Protein AF-A0AAW8R7S5-F1 (afdb_monomer_lite)

Secondary structure (DSSP, 8-state):
-HHHHHHHHHHHHHHHHHHHHHHHHHHHHHHHHHHHHHTTS-HHHHHHHHHHTTTHHHHHHHHHHPPPP--HHHHTSGGGGHHHHHHHHHHHHHHHHHHHHHHHHHHHH-

Sequence (110 aa):
MSDLITGIVGIGLVFGIFIIGIIAYIKLLMWVYYDANARNMNGTLIVVLVVLFQLIPGLIVYLILRKPVRDFGYQNSRNSQLWKSSLKYYGILFLCLLIASLLSFFAMTN

Foldseek 3Di:
DVVVVVVVVVVVLVVVLVVLLVLLVVLVLLLQLLQCVQQVHRSVVLSVQCVVCPNPVSVVVCVVPGHDGPDPVSCPDPSNCSNVVSVVSVVVSVVSVVVVVVVVVVVVVD

Structure (mmCIF, N/CA/C/O backbone):
data_AF-A0AAW8R7S5-F1
#
_entry.id   AF-A0AAW8R7S5-F1
#
loop_
_atom_site.group_PDB
_atom_site.id
_atom_site.type_symbol
_atom_site.label_atom_id
_atom_site.label_alt_id
_atom_site.label_comp_id
_atom_site.label_asym_id
_atom_site.label_entity_id
_atom_site.label_seq_id
_atom_site.pdbx_PDB_ins_code
_atom_site.Cartn_x
_atom_site.Cartn_y
_atom_site.Cartn_z
_atom_site.occupancy
_atom_site.B_iso_or_equiv
_atom_site.auth_seq_id
_atom_site.auth_comp_id
_atom_site.auth_asym_id
_atom_site.auth_atom_id
_atom_site.pdbx_PDB_model_num
ATOM 1 N N . MET A 1 1 ? 25.437 -5.071 -28.367 1.00 66.56 1 MET A N 1
ATOM 2 C CA . MET A 1 1 ? 25.654 -4.326 -27.099 1.00 66.56 1 MET A CA 1
ATOM 3 C C . MET A 1 1 ? 24.424 -3.513 -26.694 1.00 66.56 1 MET A C 1
ATOM 5 O O . MET A 1 1 ? 24.141 -3.455 -25.506 1.00 66.56 1 MET A O 1
ATOM 9 N N . SER A 1 2 ? 23.680 -2.939 -27.648 1.00 76.19 2 SER A N 1
ATOM 10 C CA . SER A 1 2 ? 22.395 -2.248 -27.430 1.00 76.19 2 SER A CA 1
ATOM 11 C C . SER A 1 2 ? 21.385 -3.061 -26.617 1.00 76.19 2 SER A C 1
ATOM 13 O O . SER A 1 2 ? 20.815 -2.544 -25.666 1.00 76.19 2 SER A O 1
ATOM 15 N N . ASP A 1 3 ? 21.221 -4.345 -26.930 1.00 80.56 3 ASP A N 1
ATOM 16 C CA . ASP A 1 3 ? 20.131 -5.156 -26.365 1.00 80.56 3 ASP A CA 1
ATOM 17 C C . ASP A 1 3 ? 20.337 -5.455 -24.874 1.00 80.56 3 ASP A C 1
ATOM 19 O O . ASP A 1 3 ? 19.386 -5.486 -24.095 1.00 80.56 3 ASP A O 1
ATOM 23 N N . LEU A 1 4 ? 21.600 -5.586 -24.455 1.00 83.56 4 LEU A N 1
ATOM 24 C CA . LEU A 1 4 ? 21.975 -5.739 -23.050 1.00 83.56 4 LEU A CA 1
ATOM 25 C C . LEU A 1 4 ? 21.664 -4.466 -22.247 1.00 83.56 4 LEU A C 1
ATOM 27 O O . LEU A 1 4 ? 21.140 -4.547 -21.138 1.00 83.56 4 LEU A O 1
ATOM 31 N N . ILE A 1 5 ? 21.956 -3.292 -22.817 1.00 83.81 5 ILE A N 1
ATOM 32 C CA . ILE A 1 5 ? 21.682 -1.993 -22.185 1.00 83.81 5 ILE A CA 1
ATOM 33 C C . ILE A 1 5 ? 20.169 -1.800 -22.037 1.00 83.81 5 ILE A C 1
ATOM 35 O O . ILE A 1 5 ? 19.696 -1.472 -20.949 1.00 83.81 5 ILE A O 1
ATOM 39 N N . THR A 1 6 ? 19.402 -2.082 -23.093 1.00 83.44 6 THR A N 1
ATOM 40 C CA . THR A 1 6 ? 17.934 -2.009 -23.075 1.00 83.44 6 THR A CA 1
ATOM 41 C C . THR A 1 6 ? 17.330 -2.943 -22.025 1.00 83.44 6 THR A C 1
ATOM 43 O O . THR A 1 6 ? 16.445 -2.529 -21.276 1.00 83.44 6 THR A O 1
ATOM 46 N N . GLY A 1 7 ? 17.838 -4.175 -21.905 1.00 82.19 7 GLY A N 1
ATOM 47 C CA . GLY A 1 7 ? 17.380 -5.133 -20.896 1.00 82.19 7 GLY A CA 1
ATOM 48 C C . GLY A 1 7 ? 17.608 -4.657 -19.457 1.00 82.19 7 GLY A C 1
ATOM 49 O O . GLY A 1 7 ? 16.692 -4.714 -18.636 1.00 82.19 7 GLY A O 1
ATOM 50 N N . ILE A 1 8 ? 18.796 -4.125 -19.152 1.00 88.25 8 ILE A N 1
ATOM 51 C CA . ILE A 1 8 ? 19.121 -3.607 -17.811 1.00 88.25 8 ILE A CA 1
ATOM 52 C C . ILE A 1 8 ? 18.233 -2.405 -17.459 1.00 88.25 8 ILE A C 1
ATOM 54 O O . ILE A 1 8 ? 17.689 -2.341 -16.354 1.00 88.25 8 ILE A O 1
ATOM 58 N N . VAL A 1 9 ? 18.044 -1.474 -18.400 1.00 85.38 9 VAL A N 1
ATOM 59 C CA . VAL A 1 9 ? 17.190 -0.291 -18.201 1.00 85.38 9 VAL A CA 1
ATOM 60 C C . VAL A 1 9 ? 15.728 -0.695 -17.990 1.00 85.38 9 VAL A C 1
ATOM 62 O O . VAL A 1 9 ? 15.080 -0.180 -17.077 1.00 85.38 9 VAL A O 1
ATOM 65 N N . GLY A 1 10 ? 15.222 -1.652 -18.773 1.00 84.25 10 GLY A N 1
ATOM 66 C CA . GLY A 1 10 ? 13.858 -2.164 -18.640 1.00 84.25 10 GLY A CA 1
ATOM 67 C C . GLY A 1 10 ? 13.595 -2.794 -17.271 1.00 84.25 10 GLY A C 1
ATOM 68 O O . GLY A 1 10 ? 12.619 -2.446 -16.606 1.00 84.25 10 GLY A O 1
ATOM 69 N N . ILE A 1 11 ? 14.502 -3.658 -16.803 1.00 87.75 11 ILE A N 1
ATOM 70 C CA . ILE A 1 11 ? 14.397 -4.288 -15.478 1.00 87.75 11 ILE A CA 1
ATOM 71 C C . ILE A 1 11 ? 14.427 -3.223 -14.373 1.00 87.75 11 ILE A C 1
ATOM 73 O O . ILE A 1 11 ? 13.588 -3.253 -13.472 1.00 87.75 11 ILE A O 1
ATOM 77 N N . GLY A 1 12 ? 15.339 -2.249 -14.459 1.00 87.25 12 GLY A N 1
ATOM 78 C CA . GLY A 1 12 ? 15.435 -1.162 -13.482 1.00 87.25 12 GLY A CA 1
ATOM 79 C C . GLY A 1 12 ? 14.142 -0.348 -13.359 1.00 87.25 12 GLY A C 1
ATOM 80 O O . GLY A 1 12 ? 13.693 -0.063 -12.247 1.00 87.25 12 GLY A O 1
ATOM 81 N N . LEU A 1 13 ? 13.500 -0.035 -14.489 1.00 86.62 13 LEU A N 1
ATOM 82 C CA . LEU A 1 13 ? 12.217 0.673 -14.521 1.00 86.62 13 LEU A CA 1
ATOM 83 C C . LEU A 1 13 ? 11.095 -0.130 -13.851 1.00 86.62 13 LEU A C 1
ATOM 85 O O . LEU A 1 13 ? 10.370 0.412 -13.014 1.00 86.62 13 LEU A O 1
ATOM 89 N N . VAL A 1 14 ? 10.981 -1.423 -14.170 1.00 88.38 14 VAL A N 1
ATOM 90 C CA . VAL A 1 14 ? 9.963 -2.312 -13.582 1.00 88.38 14 VAL A CA 1
ATOM 91 C C . VAL A 1 14 ? 10.141 -2.420 -12.067 1.00 88.38 14 VAL A C 1
ATOM 93 O O . VAL A 1 14 ? 9.173 -2.259 -11.320 1.00 88.38 14 VAL A O 1
ATOM 96 N N . PHE A 1 15 ? 11.375 -2.616 -11.595 1.00 92.06 15 PHE A N 1
ATOM 97 C CA . PHE A 1 15 ? 11.667 -2.659 -10.160 1.00 92.06 15 PHE A CA 1
ATOM 98 C C . PHE A 1 15 ? 11.352 -1.331 -9.461 1.00 92.06 15 PHE A C 1
ATOM 100 O O . PHE A 1 15 ? 10.766 -1.338 -8.378 1.00 92.06 15 PHE A O 1
ATOM 107 N N . GLY A 1 16 ? 11.679 -0.193 -10.079 1.00 89.88 16 GLY A N 1
ATOM 108 C CA . GLY A 1 16 ? 11.360 1.127 -9.531 1.00 89.88 16 GLY A CA 1
ATOM 109 C C . GLY A 1 16 ? 9.854 1.338 -9.343 1.00 89.88 16 GLY A C 1
ATOM 110 O O . GLY A 1 16 ? 9.413 1.728 -8.260 1.00 89.88 16 GLY A O 1
ATOM 111 N N . ILE A 1 17 ? 9.057 1.009 -10.364 1.00 91.50 17 ILE A N 1
ATOM 112 C CA . ILE A 1 17 ? 7.586 1.082 -10.319 1.00 91.50 17 ILE A CA 1
ATOM 113 C C . ILE A 1 17 ? 7.037 0.177 -9.209 1.00 91.50 17 ILE A C 1
ATOM 115 O O . ILE A 1 17 ? 6.197 0.601 -8.412 1.00 91.5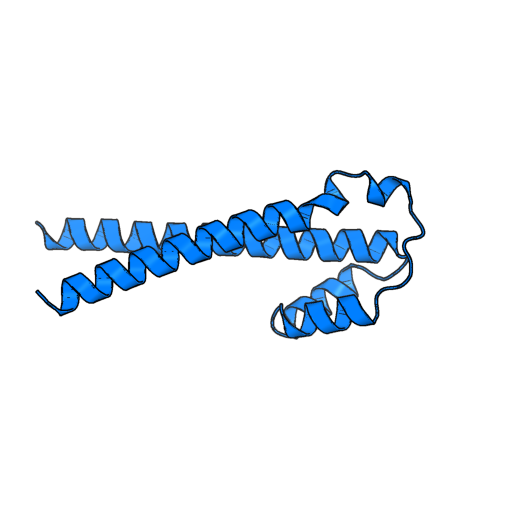0 17 ILE A O 1
ATOM 119 N N . PHE A 1 18 ? 7.552 -1.050 -9.109 1.00 92.06 18 PHE A N 1
ATOM 120 C CA . PHE A 1 18 ? 7.128 -2.014 -8.098 1.00 92.06 18 PHE A CA 1
ATOM 121 C C . PHE A 1 18 ? 7.396 -1.523 -6.667 1.00 92.06 18 PHE A C 1
ATOM 123 O O . PHE A 1 18 ? 6.507 -1.574 -5.813 1.00 92.06 18 PHE A O 1
ATOM 130 N N . ILE A 1 19 ? 8.586 -0.973 -6.410 1.00 93.62 19 ILE A N 1
ATOM 131 C CA . ILE A 1 19 ? 8.964 -0.427 -5.098 1.00 93.62 19 ILE A CA 1
ATOM 132 C C . ILE A 1 19 ? 8.050 0.740 -4.704 1.00 93.62 19 ILE A C 1
ATOM 134 O O . ILE A 1 19 ? 7.564 0.785 -3.571 1.00 93.62 19 ILE A O 1
ATOM 138 N N . ILE A 1 20 ? 7.767 1.663 -5.630 1.00 93.62 20 ILE A N 1
ATOM 139 C CA . ILE A 1 20 ? 6.851 2.790 -5.384 1.00 93.62 20 ILE A CA 1
ATOM 140 C C . ILE A 1 20 ? 5.454 2.273 -5.012 1.00 93.62 20 ILE A C 1
ATOM 142 O O . ILE A 1 20 ? 4.853 2.769 -4.054 1.00 93.62 20 ILE A O 1
ATOM 146 N N . GLY A 1 21 ? 4.965 1.248 -5.720 1.00 91.56 21 GLY A N 1
ATOM 147 C CA . GLY A 1 21 ? 3.682 0.606 -5.437 1.00 91.56 21 GLY A CA 1
ATOM 148 C C . GLY A 1 21 ? 3.623 -0.015 -4.041 1.00 91.56 21 GLY A C 1
ATOM 149 O O . GLY A 1 21 ? 2.688 0.257 -3.285 1.00 91.56 21 GLY A O 1
ATOM 150 N N . ILE A 1 22 ? 4.653 -0.771 -3.649 1.00 93.69 22 ILE A N 1
ATOM 151 C CA . ILE A 1 22 ? 4.748 -1.360 -2.304 1.00 93.69 22 ILE A CA 1
ATOM 152 C C . ILE A 1 22 ? 4.749 -0.275 -1.224 1.00 93.69 22 ILE A C 1
ATOM 154 O O . ILE A 1 22 ? 4.030 -0.389 -0.230 1.00 93.69 22 ILE A O 1
ATOM 158 N N . ILE A 1 23 ? 5.521 0.799 -1.406 1.00 94.06 23 ILE A N 1
ATOM 159 C CA . ILE A 1 23 ? 5.586 1.897 -0.431 1.00 94.06 23 ILE A CA 1
ATOM 160 C C . ILE A 1 23 ? 4.213 2.565 -0.275 1.00 94.06 23 ILE A C 1
ATOM 162 O O . ILE A 1 23 ? 3.787 2.839 0.853 1.00 94.06 23 ILE A O 1
ATOM 166 N N . ALA A 1 24 ? 3.510 2.812 -1.386 1.00 93.19 24 ALA A N 1
ATOM 167 C CA . ALA A 1 24 ? 2.157 3.363 -1.374 1.00 93.19 24 ALA A CA 1
ATOM 168 C C . ALA A 1 24 ? 1.199 2.457 -0.586 1.00 93.19 24 ALA A C 1
ATOM 170 O O . ALA A 1 24 ? 0.463 2.936 0.286 1.00 93.19 24 ALA A O 1
ATOM 171 N N . TYR A 1 25 ? 1.269 1.153 -0.851 1.00 92.19 25 TYR A N 1
ATOM 172 C CA . TYR A 1 25 ? 0.436 0.125 -0.243 1.00 92.19 25 TYR A CA 1
ATOM 173 C C . TYR A 1 25 ? 0.654 0.006 1.269 1.00 92.19 25 TYR A C 1
ATOM 175 O O . TYR A 1 25 ? -0.293 0.136 2.045 1.00 92.19 25 TYR A O 1
ATOM 183 N N . ILE A 1 26 ? 1.907 -0.138 1.712 1.00 93.81 26 ILE A N 1
ATOM 184 C CA . ILE A 1 26 ? 2.249 -0.266 3.136 1.00 93.81 26 ILE A CA 1
ATOM 185 C C . ILE A 1 26 ? 1.808 0.978 3.912 1.00 93.81 26 ILE A C 1
ATOM 187 O O . ILE A 1 26 ? 1.220 0.862 4.986 1.00 93.81 26 ILE A O 1
ATOM 191 N N . LYS A 1 27 ? 2.029 2.183 3.369 1.00 93.75 27 LYS A N 1
ATOM 192 C CA . LYS A 1 27 ? 1.574 3.430 4.008 1.00 93.75 27 LYS A CA 1
ATOM 193 C C . LYS A 1 27 ? 0.058 3.483 4.172 1.00 93.75 27 LYS A C 1
ATOM 195 O O . LYS A 1 27 ? -0.411 3.994 5.189 1.00 93.75 27 LYS A O 1
ATOM 200 N N . LEU A 1 28 ? -0.693 2.959 3.203 1.00 93.81 28 LEU A N 1
ATOM 201 C CA . LEU A 1 28 ? -2.147 2.877 3.294 1.00 93.81 28 LEU A CA 1
ATOM 202 C C . LEU A 1 28 ? -2.576 1.900 4.396 1.00 93.81 28 LEU A C 1
ATOM 204 O O . LEU A 1 28 ? -3.410 2.251 5.223 1.00 93.81 28 LEU A O 1
ATOM 208 N N . LEU A 1 29 ? -1.971 0.711 4.458 1.00 94.12 29 LEU A N 1
ATOM 209 C CA . LEU A 1 29 ? -2.288 -0.277 5.494 1.00 94.12 29 LEU A CA 1
ATOM 210 C C . LEU A 1 29 ? -1.927 0.213 6.898 1.00 94.12 29 LEU A C 1
ATOM 212 O O . LEU A 1 29 ? -2.715 0.044 7.825 1.00 94.12 29 LEU A O 1
ATOM 216 N N . MET A 1 30 ? -0.777 0.875 7.055 1.00 94.81 30 MET A N 1
ATOM 217 C CA . MET A 1 30 ? -0.410 1.509 8.323 1.00 94.81 30 MET A CA 1
ATOM 218 C C . MET A 1 30 ? -1.441 2.562 8.729 1.00 94.81 30 MET A C 1
ATOM 220 O O . MET A 1 30 ? -1.844 2.610 9.887 1.00 94.81 30 MET A O 1
ATOM 224 N N . TRP A 1 31 ? -1.907 3.383 7.783 1.00 95.38 31 TRP A N 1
ATOM 225 C CA . TRP A 1 31 ? -2.974 4.339 8.062 1.00 95.38 31 TRP A CA 1
ATOM 226 C C . TRP A 1 31 ? -4.248 3.641 8.551 1.00 95.38 31 TRP A C 1
ATOM 228 O O . TRP A 1 31 ? -4.762 4.022 9.598 1.00 95.38 31 TRP A O 1
ATOM 238 N N . VAL A 1 32 ? -4.711 2.601 7.848 1.00 94.50 32 VAL A N 1
ATOM 239 C CA . VAL A 1 32 ? -5.896 1.813 8.229 1.00 94.50 32 VAL A CA 1
ATOM 240 C C . VAL A 1 32 ? -5.746 1.229 9.634 1.00 94.50 32 VAL A C 1
ATOM 242 O O . VAL A 1 32 ? -6.664 1.337 10.444 1.00 94.50 32 VAL A O 1
ATOM 245 N N . TYR A 1 33 ? -4.583 0.655 9.944 1.00 94.69 33 TYR A N 1
ATOM 246 C CA . TYR A 1 33 ? -4.284 0.092 11.258 1.00 94.69 33 TYR A CA 1
ATOM 247 C C . TYR A 1 33 ? -4.423 1.134 12.374 1.00 94.69 33 TYR A C 1
ATOM 249 O O . TYR A 1 33 ? -5.137 0.917 13.356 1.00 94.69 33 TYR A O 1
ATOM 257 N N . TYR A 1 34 ? -3.755 2.282 12.219 1.00 92.81 34 TYR A N 1
ATOM 258 C CA . TYR A 1 34 ? -3.785 3.333 13.233 1.00 92.81 34 TYR A CA 1
ATOM 259 C C . TYR A 1 34 ? -5.155 4.019 13.319 1.00 92.81 34 TYR A C 1
ATOM 261 O O . TYR A 1 34 ? -5.591 4.339 14.422 1.00 92.81 34 TYR A O 1
ATOM 269 N N . ASP A 1 35 ? -5.850 4.211 12.193 1.00 93.00 35 ASP A N 1
ATOM 270 C CA . ASP A 1 35 ? -7.195 4.804 12.162 1.00 93.00 35 ASP A CA 1
ATOM 271 C C . ASP A 1 35 ? -8.216 3.896 12.861 1.00 93.00 35 ASP A C 1
ATOM 273 O O . ASP A 1 35 ? -9.044 4.380 13.631 1.00 93.00 35 ASP A O 1
ATOM 277 N N . ALA A 1 36 ? -8.121 2.579 12.669 1.00 92.88 36 ALA A N 1
ATOM 278 C CA . ALA A 1 36 ? -8.994 1.616 13.332 1.00 92.88 36 ALA A CA 1
ATOM 279 C C . ALA A 1 36 ? -8.745 1.576 14.848 1.00 92.88 36 ALA A C 1
ATOM 281 O O . ALA A 1 36 ? -9.696 1.652 15.632 1.00 92.88 36 ALA A O 1
ATOM 282 N N . ASN A 1 37 ? -7.479 1.544 15.274 1.00 92.25 37 ASN A N 1
ATOM 283 C CA . ASN A 1 37 ? -7.129 1.557 16.696 1.00 92.25 37 ASN A CA 1
ATOM 284 C C . ASN A 1 37 ? -7.585 2.856 17.388 1.00 92.25 37 ASN A C 1
ATOM 286 O O . ASN A 1 37 ? -8.165 2.799 18.471 1.00 92.25 37 ASN A O 1
ATOM 290 N N . ALA A 1 38 ? -7.437 4.015 16.736 1.00 90.62 38 ALA A N 1
ATOM 291 C CA . ALA A 1 38 ? -7.922 5.304 17.247 1.00 90.62 38 ALA A CA 1
ATOM 292 C C . ALA A 1 38 ? -9.459 5.376 17.402 1.00 90.62 38 ALA A C 1
ATOM 294 O O . ALA A 1 38 ? -10.001 6.229 18.114 1.00 90.62 38 ALA A O 1
ATOM 295 N N . ARG A 1 39 ? -10.184 4.468 16.738 1.00 91.19 39 ARG A N 1
ATOM 296 C CA . ARG A 1 39 ? -11.645 4.319 16.807 1.00 91.19 39 ARG A CA 1
ATOM 297 C C . ARG A 1 39 ? -12.089 3.185 17.741 1.00 91.19 39 ARG A C 1
ATOM 299 O O . ARG A 1 39 ? -13.273 2.850 17.754 1.00 91.19 39 ARG A O 1
ATOM 306 N N . ASN A 1 40 ? -11.182 2.612 18.544 1.00 90.38 40 ASN A N 1
ATOM 307 C CA . ASN A 1 40 ? -11.430 1.427 19.383 1.00 90.38 40 ASN A CA 1
ATOM 308 C C . ASN A 1 40 ? -11.958 0.222 18.577 1.00 90.38 40 ASN A C 1
ATOM 310 O O . ASN A 1 40 ? -12.846 -0.513 19.016 1.00 90.38 40 ASN A O 1
ATOM 314 N N . MET A 1 41 ? -11.448 0.051 17.359 1.00 92.25 41 MET A N 1
ATOM 315 C CA . MET A 1 41 ? -11.665 -1.125 16.521 1.00 92.25 41 MET A CA 1
ATOM 316 C C . MET A 1 41 ? -10.368 -1.942 16.491 1.00 92.25 41 MET A C 1
ATOM 318 O O . MET A 1 41 ? -9.285 -1.392 16.665 1.00 92.25 41 MET A O 1
ATOM 322 N N . ASN A 1 42 ? -10.457 -3.256 16.274 1.00 92.75 42 ASN A N 1
ATOM 323 C CA . ASN A 1 42 ? -9.264 -4.097 16.168 1.00 92.75 42 ASN A CA 1
ATOM 324 C C . ASN A 1 42 ? -8.552 -3.821 14.831 1.00 92.75 42 ASN A C 1
ATOM 326 O O . ASN A 1 42 ? -8.972 -4.329 13.789 1.00 92.75 42 ASN A O 1
ATOM 330 N N . GLY A 1 43 ? -7.486 -3.016 14.860 1.00 90.94 43 GLY A N 1
ATOM 331 C CA . GLY A 1 43 ? -6.765 -2.598 13.659 1.00 90.94 43 GLY A CA 1
ATOM 332 C C . GLY A 1 43 ? -6.189 -3.752 12.847 1.00 90.94 43 GLY A C 1
ATOM 333 O O . GLY A 1 43 ? -6.218 -3.694 11.621 1.00 90.94 43 GLY A O 1
ATOM 334 N N . THR A 1 44 ? -5.751 -4.835 13.491 1.00 93.69 44 THR A N 1
ATOM 335 C CA . THR A 1 44 ? -5.246 -6.024 12.789 1.00 93.69 44 THR A CA 1
ATOM 336 C C . THR A 1 44 ? -6.346 -6.690 11.966 1.00 93.69 44 THR A C 1
ATOM 338 O O . THR A 1 44 ? -6.134 -6.987 10.793 1.00 93.69 44 THR A O 1
ATOM 341 N N . LEU A 1 45 ? -7.541 -6.868 12.542 1.00 92.75 45 LEU A N 1
ATOM 342 C CA . LEU A 1 45 ? -8.683 -7.446 11.823 1.00 92.75 45 LEU A CA 1
ATOM 343 C C . LEU A 1 45 ? -9.107 -6.577 10.637 1.00 92.75 45 LEU A C 1
ATOM 345 O O . LEU A 1 45 ? -9.397 -7.103 9.566 1.00 92.75 45 LEU A O 1
ATOM 349 N N . ILE A 1 46 ? -9.105 -5.253 10.806 1.00 93.56 46 ILE A N 1
ATOM 350 C CA . ILE A 1 46 ? -9.440 -4.336 9.715 1.00 93.56 46 ILE A CA 1
ATOM 351 C C . ILE A 1 46 ? -8.395 -4.397 8.601 1.00 93.56 46 ILE A C 1
ATOM 353 O O . ILE A 1 46 ? -8.768 -4.461 7.434 1.00 93.56 46 ILE A O 1
ATOM 357 N N . VAL A 1 47 ? -7.101 -4.412 8.925 1.00 93.25 47 VAL A N 1
ATOM 358 C CA . VAL A 1 47 ? -6.046 -4.548 7.909 1.00 93.25 47 VAL A CA 1
ATOM 359 C C . VAL A 1 47 ? -6.202 -5.855 7.139 1.00 93.25 47 VAL A C 1
ATOM 361 O O . VAL A 1 47 ? -6.175 -5.833 5.913 1.00 93.25 47 VAL A O 1
ATOM 364 N N . VAL A 1 48 ? -6.424 -6.975 7.833 1.00 92.94 48 VAL A N 1
ATOM 365 C CA . VAL A 1 48 ? -6.656 -8.276 7.187 1.00 92.94 48 VAL A CA 1
ATOM 366 C C . VAL A 1 48 ? -7.875 -8.217 6.266 1.00 92.94 48 VAL A C 1
ATOM 368 O O . VAL A 1 48 ? -7.793 -8.668 5.127 1.00 92.94 48 VAL A O 1
ATOM 371 N N . LEU A 1 49 ? -8.971 -7.594 6.706 1.00 92.00 49 LEU A N 1
ATOM 372 C CA . LEU A 1 49 ? -10.154 -7.377 5.873 1.00 92.00 49 LEU A CA 1
ATOM 373 C C . LEU A 1 49 ? -9.815 -6.551 4.623 1.00 92.00 49 LEU A C 1
ATOM 375 O O . LEU A 1 49 ? -10.170 -6.943 3.515 1.00 92.00 49 LEU A O 1
ATOM 379 N N . VAL A 1 50 ? -9.079 -5.446 4.767 1.00 90.88 50 VAL A N 1
ATOM 380 C CA . VAL A 1 50 ? -8.668 -4.605 3.632 1.00 90.88 50 VAL A CA 1
ATOM 381 C C . VAL A 1 50 ? -7.815 -5.385 2.627 1.00 90.88 50 VAL A C 1
ATOM 383 O O . VAL A 1 50 ? -8.023 -5.255 1.422 1.00 90.88 50 VAL A O 1
ATOM 386 N N . VAL A 1 51 ? -6.896 -6.227 3.103 1.00 91.88 51 VAL A N 1
ATOM 387 C CA . VAL A 1 51 ? -6.034 -7.056 2.247 1.00 91.88 51 VAL A CA 1
ATOM 388 C C . VAL A 1 51 ? -6.836 -8.150 1.528 1.00 91.88 51 VAL A C 1
ATOM 390 O O . VAL A 1 51 ? -6.673 -8.322 0.322 1.00 91.88 51 VAL A O 1
ATOM 393 N N . LEU A 1 52 ? -7.724 -8.862 2.235 1.00 90.00 52 LEU A N 1
ATOM 394 C CA . LEU A 1 52 ? -8.529 -9.954 1.667 1.00 90.00 52 LEU A CA 1
ATOM 395 C C . LEU A 1 52 ? -9.495 -9.468 0.580 1.00 90.00 52 LEU A C 1
ATOM 397 O O . LEU A 1 52 ? -9.687 -10.144 -0.427 1.00 90.00 52 LEU A O 1
ATOM 401 N N . PHE A 1 53 ? -10.062 -8.275 0.751 1.00 88.88 53 PHE A N 1
ATOM 402 C CA . PHE A 1 53 ?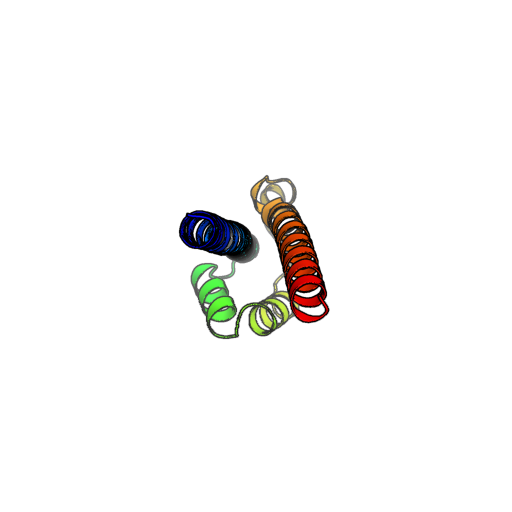 -10.980 -7.662 -0.207 1.00 88.88 53 PHE A CA 1
ATOM 403 C C . PHE A 1 53 ? -10.259 -6.749 -1.212 1.00 88.88 53 PHE A C 1
ATOM 405 O O . PHE A 1 53 ? -10.771 -5.687 -1.551 1.00 88.88 53 PHE A O 1
ATOM 412 N N . GLN A 1 54 ? -9.072 -7.146 -1.681 1.00 82.19 54 GLN A N 1
ATOM 413 C CA . GLN A 1 54 ? -8.326 -6.490 -2.769 1.00 82.19 54 GLN A CA 1
ATOM 414 C C . GLN A 1 54 ? -8.131 -4.971 -2.608 1.00 82.19 54 GLN A C 1
ATOM 416 O O . GLN A 1 54 ? -8.255 -4.211 -3.570 1.00 82.19 54 GLN A O 1
ATOM 421 N N . LEU A 1 55 ? -7.793 -4.517 -1.398 1.00 84.50 55 LEU A N 1
ATOM 422 C CA . LEU A 1 55 ? -7.529 -3.120 -1.044 1.00 84.50 55 LEU A CA 1
ATOM 423 C C . LEU A 1 55 ? -8.742 -2.192 -1.191 1.00 84.50 55 LEU A C 1
ATOM 425 O O . LEU A 1 55 ? -9.246 -1.711 -0.186 1.00 84.50 55 LEU A O 1
ATOM 429 N N . ILE A 1 56 ? -9.203 -1.911 -2.412 1.00 86.81 56 ILE A N 1
ATOM 430 C CA . ILE A 1 56 ? -10.242 -0.915 -2.706 1.00 86.81 56 ILE A CA 1
ATOM 431 C C . ILE A 1 56 ? -11.598 -1.323 -2.103 1.00 86.81 56 ILE A C 1
ATOM 433 O O . ILE A 1 56 ? -12.111 -0.556 -1.285 1.00 86.81 56 ILE A O 1
ATOM 437 N N . PRO A 1 57 ? -12.177 -2.504 -2.417 1.00 87.19 57 PRO A N 1
ATOM 438 C CA . PRO A 1 57 ? -13.433 -2.927 -1.799 1.00 87.19 57 PRO A CA 1
ATOM 439 C C . PRO A 1 57 ? -13.328 -3.004 -0.273 1.00 87.19 57 PRO A C 1
ATOM 441 O O . PRO A 1 57 ? -14.203 -2.507 0.435 1.00 87.19 57 PRO A O 1
ATOM 444 N N . GLY A 1 58 ? -12.229 -3.558 0.244 1.00 87.62 58 GLY A N 1
ATOM 445 C CA . GLY A 1 58 ? -12.007 -3.660 1.685 1.00 87.62 58 GLY A CA 1
ATOM 446 C C . GLY A 1 58 ? -11.898 -2.301 2.381 1.00 87.62 58 GLY A C 1
ATOM 447 O O . GLY A 1 58 ? -12.453 -2.112 3.464 1.00 87.62 58 GLY A O 1
ATOM 448 N N . LEU A 1 59 ? -11.247 -1.325 1.742 1.00 90.81 59 LEU A N 1
ATOM 449 C CA . LEU A 1 59 ? -11.149 0.045 2.240 1.00 90.81 59 LEU A CA 1
ATOM 450 C C . LEU A 1 59 ? -12.515 0.732 2.250 1.00 90.81 59 LEU A C 1
ATOM 452 O O . LEU A 1 59 ? -12.829 1.428 3.210 1.00 90.81 59 LEU A O 1
ATOM 456 N N . ILE A 1 60 ? -13.336 0.528 1.217 1.00 91.50 60 ILE A N 1
ATOM 457 C CA . ILE A 1 60 ? -14.696 1.082 1.143 1.00 91.50 60 ILE A CA 1
ATOM 458 C C . ILE A 1 60 ? -15.550 0.529 2.286 1.00 91.50 60 ILE A C 1
ATOM 460 O O . ILE A 1 60 ? -16.157 1.303 3.026 1.00 91.50 60 ILE A O 1
ATOM 464 N N . VAL A 1 61 ? -15.545 -0.794 2.478 1.00 90.31 61 VAL A N 1
ATOM 465 C CA . VAL A 1 61 ? -16.263 -1.450 3.581 1.00 90.31 61 VAL A CA 1
ATOM 466 C C . VAL A 1 61 ? -15.799 -0.894 4.926 1.00 90.31 61 VAL A C 1
ATOM 468 O O . VAL A 1 61 ? -16.625 -0.514 5.756 1.00 90.31 61 VAL A O 1
ATOM 471 N N . TYR A 1 62 ? -14.485 -0.767 5.125 1.00 91.44 62 TYR A N 1
ATOM 472 C CA . TYR A 1 62 ? -13.939 -0.159 6.334 1.00 91.44 62 TYR A CA 1
ATOM 473 C C . TYR A 1 62 ? -14.429 1.281 6.533 1.00 91.44 62 TYR A C 1
ATOM 475 O O . TYR A 1 62 ? -14.888 1.631 7.618 1.00 91.44 62 TYR A O 1
ATOM 483 N N . LEU A 1 63 ? -14.371 2.112 5.491 1.00 91.56 63 LEU A N 1
ATOM 484 C CA . LEU A 1 63 ? -14.764 3.518 5.551 1.00 91.56 63 LEU A CA 1
ATOM 485 C C . LEU A 1 63 ? -16.249 3.715 5.868 1.00 91.56 63 LEU A C 1
ATOM 487 O O . LEU A 1 63 ? -16.590 4.708 6.511 1.00 91.56 63 LEU A O 1
ATOM 491 N N . ILE A 1 64 ? -17.107 2.786 5.445 1.00 91.62 64 ILE A N 1
ATOM 492 C CA . ILE A 1 64 ? -18.544 2.793 5.747 1.00 91.62 64 ILE A CA 1
ATOM 493 C C . ILE A 1 64 ? -18.799 2.332 7.188 1.00 91.62 64 ILE A C 1
ATOM 495 O O . ILE A 1 64 ? -19.592 2.943 7.898 1.00 91.62 64 ILE A O 1
ATOM 499 N N . LEU A 1 65 ? -18.107 1.283 7.644 1.00 90.75 65 LEU A N 1
ATOM 500 C CA . LEU A 1 65 ? -18.296 0.701 8.980 1.00 90.75 65 LEU A CA 1
ATOM 501 C C . LEU A 1 65 ? -17.534 1.436 10.096 1.00 90.75 65 LEU A C 1
ATOM 503 O O . LEU A 1 65 ? -17.677 1.093 11.274 1.00 90.75 65 LEU A O 1
ATOM 507 N N . ARG A 1 66 ? -16.689 2.416 9.755 1.00 89.00 66 ARG A N 1
ATOM 508 C CA . ARG A 1 66 ? -15.820 3.085 10.730 1.00 89.00 66 ARG A CA 1
ATOM 509 C C . ARG A 1 66 ? -16.638 3.818 11.797 1.00 89.00 66 ARG A C 1
ATOM 511 O O . ARG A 1 66 ? -17.507 4.638 11.507 1.00 89.00 66 ARG A O 1
ATOM 518 N N . LYS A 1 67 ? -16.292 3.578 13.060 1.00 89.38 67 LYS A N 1
ATOM 519 C CA . LYS A 1 67 ? -16.867 4.280 14.219 1.00 89.38 67 LYS A CA 1
ATOM 520 C C . LYS A 1 67 ? -16.371 5.733 14.296 1.00 89.38 67 LYS A C 1
ATOM 522 O O . LYS A 1 67 ? -15.320 6.039 13.725 1.00 89.38 67 LYS A O 1
ATOM 527 N N . PRO A 1 68 ? -17.073 6.644 14.997 1.00 87.06 68 PRO A N 1
ATOM 528 C CA . PRO A 1 68 ? -16.568 7.995 15.237 1.00 87.06 68 PRO A CA 1
ATOM 529 C C . PRO A 1 68 ? -15.217 7.962 15.966 1.00 87.06 68 PRO A C 1
ATOM 531 O O . PRO A 1 68 ? -14.960 7.086 16.794 1.00 87.06 68 PRO A O 1
ATOM 534 N N . VAL A 1 69 ? -14.344 8.916 15.636 1.00 82.56 69 VAL A N 1
ATOM 535 C CA . VAL A 1 69 ? -13.020 9.029 16.263 1.00 82.56 69 VAL A CA 1
ATOM 536 C C . VAL A 1 69 ? -13.202 9.450 17.716 1.00 82.56 69 VAL A C 1
ATOM 538 O O . VAL A 1 69 ? -13.873 10.443 17.985 1.00 82.56 69 VAL A O 1
ATOM 541 N N . ARG A 1 70 ? -12.608 8.692 18.640 1.00 80.62 70 ARG A N 1
ATOM 542 C CA . ARG A 1 70 ? -12.633 8.997 20.080 1.00 80.62 70 ARG A CA 1
ATOM 543 C C . ARG A 1 70 ? -11.314 9.591 20.568 1.00 80.62 70 ARG A C 1
ATOM 545 O O . ARG A 1 70 ? -11.301 10.282 21.578 1.00 80.62 70 ARG A O 1
ATOM 552 N N . ASP A 1 71 ? -10.232 9.340 19.837 1.00 82.94 71 ASP A N 1
ATOM 553 C CA . ASP A 1 71 ? -8.909 9.879 20.122 1.00 82.94 71 ASP A CA 1
ATOM 554 C C . ASP A 1 71 ? -8.653 11.167 19.318 1.00 82.94 71 ASP A C 1
ATOM 556 O O . ASP A 1 71 ? -8.341 11.142 18.123 1.00 82.94 71 ASP A O 1
ATOM 560 N N . PHE A 1 72 ? -8.792 12.315 19.984 1.00 79.94 72 PHE A N 1
ATOM 561 C CA . PHE A 1 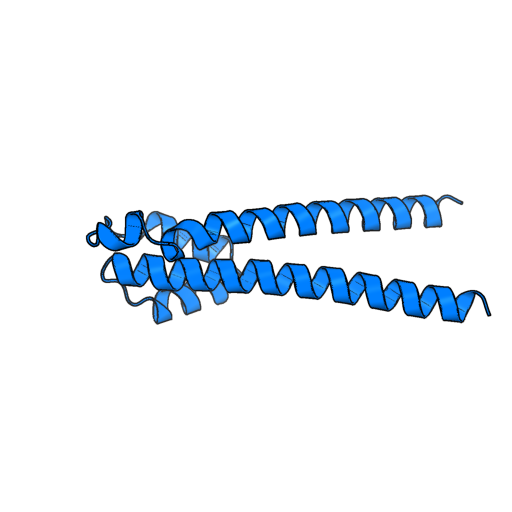72 ? -8.482 13.625 19.403 1.00 79.94 72 PHE A CA 1
ATOM 562 C C . PHE A 1 72 ? -6.977 13.826 19.163 1.00 79.94 72 PHE A C 1
ATOM 564 O O . PHE A 1 72 ? -6.595 14.555 18.246 1.00 79.94 72 PHE A O 1
ATOM 571 N N . GLY A 1 73 ? -6.115 13.144 19.926 1.00 81.50 73 GLY A N 1
ATOM 572 C CA . GLY A 1 73 ? -4.665 13.165 19.731 1.00 81.50 73 GLY A CA 1
ATOM 573 C C . GLY A 1 73 ? -4.261 12.493 18.420 1.00 81.50 73 GLY A C 1
ATOM 574 O O . GLY A 1 73 ? -3.403 13.004 17.695 1.00 81.50 73 GLY A O 1
ATOM 575 N N . TYR A 1 74 ? -4.949 11.410 18.045 1.00 83.19 74 TYR A N 1
ATOM 576 C CA . TYR A 1 74 ? -4.757 10.776 16.743 1.00 83.19 74 TYR A CA 1
ATOM 577 C C . TYR A 1 74 ? -5.066 11.730 15.584 1.00 83.19 74 TYR A C 1
ATOM 579 O O . TYR A 1 74 ? -4.299 11.758 14.622 1.00 83.19 74 TYR A O 1
ATOM 587 N N . GLN A 1 75 ? -6.128 12.543 15.663 1.00 80.56 75 GLN A N 1
ATOM 588 C CA . GLN A 1 75 ? -6.530 13.425 14.555 1.00 80.56 75 GLN A CA 1
ATOM 589 C C . GLN A 1 75 ? -5.408 14.375 14.119 1.00 80.56 75 GLN A C 1
ATOM 591 O O . GLN A 1 75 ? -5.205 14.556 12.917 1.00 80.56 75 GLN A O 1
ATOM 596 N N . ASN A 1 76 ? -4.631 14.900 15.070 1.00 82.06 76 ASN A N 1
ATOM 597 C CA . ASN A 1 76 ? -3.502 15.793 14.798 1.00 82.06 76 ASN A CA 1
ATOM 598 C C . ASN A 1 76 ? -2.140 15.068 14.710 1.00 82.06 76 ASN A C 1
ATOM 600 O O . ASN A 1 76 ? -1.086 15.699 14.679 1.00 82.06 76 ASN A O 1
ATOM 604 N N . SER A 1 77 ? -2.133 13.734 14.683 1.00 87.88 77 SER A N 1
ATOM 605 C CA . SER A 1 77 ? -0.900 12.946 14.645 1.00 87.88 77 SER A CA 1
ATOM 606 C C . SER A 1 77 ? -0.338 12.796 13.228 1.00 87.88 77 SER A C 1
ATOM 608 O O . SER A 1 77 ? -1.053 12.830 12.227 1.00 87.88 77 SER A O 1
ATOM 610 N N . ARG A 1 78 ? 0.964 12.507 13.121 1.00 87.62 78 ARG A N 1
ATOM 611 C CA . ARG A 1 78 ? 1.586 12.112 11.843 1.00 87.62 78 ARG A CA 1
ATOM 612 C C . ARG A 1 78 ? 0.916 10.870 11.235 1.00 87.62 78 ARG A C 1
ATOM 614 O O . ARG A 1 78 ? 0.850 10.741 10.013 1.00 87.62 78 ARG A O 1
ATOM 621 N N . ASN A 1 79 ? 0.395 9.981 12.080 1.00 88.25 79 ASN A N 1
ATOM 622 C CA . ASN A 1 79 ? -0.208 8.715 11.670 1.00 88.25 79 ASN A CA 1
ATOM 623 C C . ASN A 1 79 ? -1.573 8.913 10.992 1.00 88.25 79 ASN A C 1
ATOM 625 O O . ASN A 1 79 ? -1.895 8.173 10.063 1.00 88.25 79 ASN A O 1
ATOM 629 N N . SER A 1 80 ? -2.338 9.946 11.366 1.00 87.94 80 SER A N 1
ATOM 630 C CA . SER A 1 80 ? -3.594 10.288 10.679 1.00 87.94 80 SER A CA 1
ATOM 631 C C . SER A 1 80 ? -3.379 10.852 9.280 1.00 87.94 80 SER A C 1
ATOM 633 O O . SER A 1 80 ? -4.290 10.827 8.458 1.00 87.94 80 SER A O 1
ATOM 635 N N . GLN A 1 81 ? -2.171 11.330 8.975 1.00 91.44 81 GLN A N 1
ATOM 636 C CA . GLN A 1 81 ? -1.825 11.915 7.679 1.00 91.44 81 GLN A CA 1
ATOM 637 C C . GLN A 1 81 ? -1.182 10.909 6.713 1.00 91.44 81 GLN A C 1
ATOM 639 O O . GLN A 1 81 ? -0.891 11.256 5.565 1.00 91.44 81 GLN A O 1
ATOM 644 N N . LEU A 1 82 ? -0.970 9.657 7.135 1.00 91.06 82 LEU A N 1
ATOM 645 C CA . LEU A 1 82 ? -0.322 8.627 6.317 1.00 91.06 82 LEU A CA 1
ATOM 646 C C . LEU A 1 82 ? -1.062 8.354 5.000 1.00 91.06 82 LEU A C 1
ATOM 648 O O . LEU A 1 82 ? -0.400 8.149 3.981 1.00 91.06 82 LEU A O 1
ATOM 652 N N . TRP A 1 83 ? -2.396 8.454 4.975 1.00 89.19 83 TRP A N 1
ATOM 653 C CA . TRP A 1 83 ? -3.178 8.330 3.738 1.00 89.19 83 TRP A CA 1
ATOM 654 C C . TRP A 1 83 ? -2.821 9.407 2.707 1.00 89.19 83 TRP A C 1
ATOM 656 O O . TRP A 1 83 ? -2.731 9.103 1.522 1.00 89.19 83 TRP A O 1
ATOM 666 N N . LYS A 1 84 ? -2.525 10.645 3.139 1.00 91.62 84 LYS A N 1
ATOM 667 C CA . LYS A 1 84 ? -2.085 11.724 2.237 1.00 91.62 84 LYS A CA 1
ATOM 668 C C . LYS A 1 84 ? -0.738 11.384 1.617 1.00 91.62 84 LYS A C 1
ATOM 670 O O . LYS A 1 84 ? -0.517 11.623 0.436 1.00 91.62 84 LYS A O 1
ATOM 675 N N . SER A 1 85 ? 0.174 10.826 2.416 1.00 90.31 85 SER A N 1
ATOM 676 C CA . SER A 1 85 ? 1.467 10.368 1.907 1.00 90.31 85 SER A CA 1
ATOM 677 C C . SER A 1 85 ? 1.287 9.209 0.931 1.00 90.31 85 SER A C 1
ATOM 679 O O . SER A 1 85 ? 1.880 9.261 -0.137 1.00 90.31 85 SER A O 1
ATOM 681 N N . SER A 1 86 ? 0.469 8.209 1.266 1.00 90.69 86 SER A N 1
ATOM 682 C CA . SER A 1 86 ? 0.160 7.076 0.386 1.00 90.69 86 SER A CA 1
ATOM 683 C C . SER A 1 86 ? -0.428 7.539 -0.952 1.00 90.69 86 SER A C 1
ATOM 685 O O . SER A 1 86 ? 0.068 7.141 -2.003 1.00 90.69 86 SER A O 1
ATOM 687 N N . LEU A 1 87 ? -1.386 8.471 -0.928 1.00 91.94 87 LEU A N 1
ATOM 688 C CA . LEU A 1 87 ? 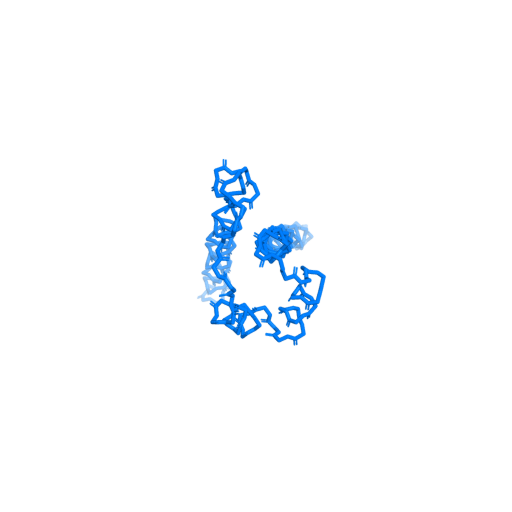-2.008 9.029 -2.129 1.00 91.94 87 LEU A CA 1
ATOM 689 C C . LEU A 1 87 ? -0.992 9.715 -3.054 1.00 91.94 87 LEU A C 1
ATOM 691 O O . LEU A 1 87 ? -1.071 9.558 -4.268 1.00 91.94 87 LEU A O 1
ATOM 695 N N . LYS A 1 88 ? 0.005 10.417 -2.494 1.00 92.62 88 LYS A N 1
ATOM 696 C CA . LYS A 1 88 ? 1.105 10.993 -3.288 1.00 92.62 88 LYS A CA 1
ATOM 697 C C . LYS A 1 88 ? 1.887 9.912 -4.036 1.00 92.62 88 LYS A C 1
ATOM 699 O O . LYS A 1 88 ? 2.172 10.091 -5.213 1.00 92.62 88 LYS A O 1
ATOM 704 N N . TYR A 1 89 ? 2.203 8.791 -3.382 1.00 91.56 89 TYR A N 1
ATOM 705 C CA . TYR A 1 89 ? 2.898 7.682 -4.044 1.00 91.56 89 TYR A CA 1
ATOM 706 C C . TYR A 1 89 ? 2.031 7.006 -5.107 1.00 91.56 89 TYR A C 1
ATOM 708 O O . TYR A 1 89 ? 2.555 6.683 -6.165 1.00 91.56 89 TYR A O 1
ATOM 716 N N . TYR A 1 90 ? 0.721 6.856 -4.886 1.00 91.44 90 TYR A N 1
ATOM 717 C CA . TYR A 1 90 ? -0.187 6.371 -5.932 1.00 91.44 90 TYR A CA 1
ATOM 718 C C . TYR A 1 90 ? -0.268 7.328 -7.129 1.00 91.44 90 TYR A C 1
ATOM 720 O O . TYR A 1 90 ? -0.295 6.868 -8.265 1.00 91.44 90 TYR A O 1
ATOM 728 N N . GLY A 1 91 ? -0.235 8.644 -6.898 1.00 91.38 91 GLY A N 1
ATOM 729 C CA . GLY A 1 91 ? -0.150 9.637 -7.973 1.00 91.38 91 GLY A CA 1
ATOM 730 C C . GLY A 1 91 ? 1.148 9.532 -8.780 1.00 91.38 91 GLY A C 1
ATOM 731 O O . GLY A 1 91 ? 1.111 9.539 -10.008 1.00 91.38 91 GLY A O 1
ATOM 732 N N . ILE A 1 92 ? 2.290 9.365 -8.102 1.00 92.06 92 ILE A N 1
ATOM 733 C CA . ILE A 1 92 ? 3.590 9.134 -8.757 1.00 92.06 92 ILE A CA 1
ATOM 734 C C . ILE A 1 92 ? 3.566 7.821 -9.549 1.00 92.06 92 ILE A C 1
ATOM 736 O O . ILE A 1 92 ? 3.974 7.799 -10.706 1.00 92.06 92 ILE A O 1
ATOM 740 N N . LEU A 1 93 ? 3.048 6.744 -8.954 1.00 92.44 93 LEU A N 1
ATOM 741 C CA . LEU A 1 93 ? 2.920 5.438 -9.598 1.00 92.44 93 LEU A CA 1
ATOM 742 C C . LEU A 1 93 ? 2.086 5.528 -10.879 1.00 92.44 93 LEU A C 1
ATOM 744 O O . LEU A 1 93 ? 2.495 5.013 -11.915 1.00 92.44 93 LEU A O 1
ATOM 748 N N . PHE A 1 94 ? 0.941 6.211 -10.813 1.00 92.50 94 PHE A N 1
ATOM 749 C CA . PHE A 1 94 ? 0.068 6.423 -11.961 1.00 92.50 94 PHE A CA 1
ATOM 750 C C . PHE A 1 94 ? 0.791 7.170 -13.085 1.00 92.50 94 PHE A C 1
ATOM 752 O O . PHE A 1 94 ? 0.748 6.733 -14.232 1.00 92.50 94 PHE A O 1
ATOM 759 N N . LEU A 1 95 ? 1.519 8.241 -12.756 1.00 93.56 95 LEU A N 1
ATOM 760 C CA . LEU A 1 95 ? 2.314 8.992 -13.726 1.00 93.56 95 LEU A CA 1
ATOM 761 C C . LEU A 1 95 ? 3.407 8.119 -14.371 1.00 93.56 95 LEU A C 1
ATOM 763 O O . LEU A 1 95 ? 3.554 8.129 -15.591 1.00 93.56 95 LEU A O 1
ATOM 767 N N . CYS A 1 9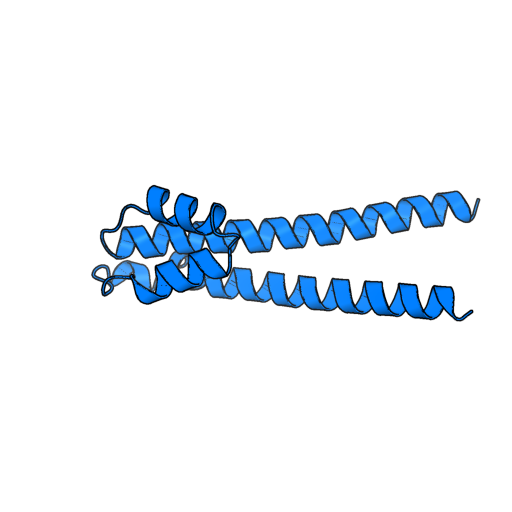6 ? 4.137 7.329 -13.576 1.00 90.62 96 CYS A N 1
ATOM 768 C CA . CYS A 1 96 ? 5.156 6.406 -14.084 1.00 90.62 96 CYS A CA 1
ATOM 769 C C . CYS A 1 96 ? 4.567 5.357 -15.036 1.00 90.62 96 CYS A C 1
ATOM 771 O O . CYS A 1 96 ? 5.151 5.096 -16.086 1.00 90.62 96 CYS A O 1
ATOM 773 N N . LEU A 1 97 ? 3.409 4.783 -14.699 1.00 90.81 97 LEU A N 1
ATOM 774 C CA . LEU A 1 97 ? 2.718 3.813 -15.551 1.00 90.81 97 LEU A CA 1
ATOM 775 C C . LEU A 1 97 ? 2.231 4.446 -16.858 1.00 90.81 97 LEU A C 1
ATOM 777 O O . LEU A 1 97 ? 2.365 3.835 -17.916 1.00 90.81 97 LEU A O 1
ATOM 781 N N . LEU A 1 98 ? 1.722 5.679 -16.805 1.00 91.94 98 LEU A N 1
ATOM 782 C CA . LEU A 1 98 ? 1.276 6.413 -17.990 1.00 91.94 98 LEU A CA 1
ATOM 783 C C . LEU A 1 98 ? 2.456 6.684 -18.938 1.00 91.94 98 LEU A C 1
ATOM 785 O O . LEU A 1 98 ? 2.372 6.399 -20.130 1.00 91.94 98 LEU A O 1
ATOM 789 N N . ILE A 1 99 ? 3.587 7.152 -18.401 1.00 89.81 99 ILE A N 1
ATOM 790 C CA . ILE A 1 99 ? 4.816 7.378 -19.178 1.00 89.81 99 ILE A CA 1
ATOM 791 C C . ILE A 1 99 ? 5.327 6.064 -19.782 1.00 89.81 99 ILE A C 1
ATOM 793 O O . ILE A 1 99 ? 5.638 6.024 -20.970 1.00 89.81 99 ILE A O 1
ATOM 797 N N . ALA A 1 100 ? 5.375 4.980 -19.002 1.00 87.25 100 ALA A N 1
ATOM 798 C CA . ALA A 1 100 ? 5.800 3.670 -19.494 1.00 87.25 100 ALA A CA 1
ATOM 799 C C . ALA A 1 100 ? 4.885 3.154 -20.620 1.00 87.25 100 ALA A C 1
ATOM 801 O O . ALA A 1 100 ? 5.374 2.637 -21.626 1.00 87.25 100 ALA A O 1
ATOM 802 N N . SER A 1 101 ? 3.569 3.348 -20.491 1.00 86.88 101 SER A N 1
ATOM 803 C CA . SER A 1 101 ? 2.598 3.000 -21.531 1.00 86.88 101 SER A CA 1
ATOM 804 C C . SER A 1 101 ? 2.796 3.826 -22.802 1.00 86.88 101 SER A C 1
ATOM 806 O O . SER A 1 101 ? 2.737 3.268 -23.894 1.00 86.88 101 SER A O 1
ATOM 808 N N . LEU A 1 102 ? 3.048 5.134 -22.680 1.00 88.06 102 LEU A N 1
ATOM 809 C CA . LEU A 1 102 ? 3.310 6.008 -23.828 1.00 88.06 102 LEU A CA 1
ATOM 810 C C . LEU A 1 102 ? 4.601 5.614 -24.549 1.00 88.06 102 LEU A C 1
ATOM 812 O O . LEU A 1 1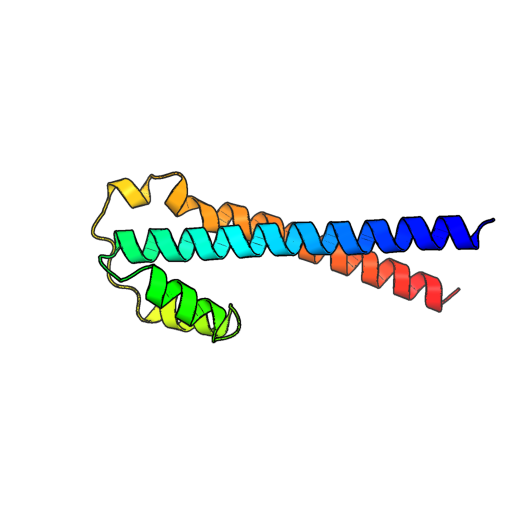02 ? 4.598 5.484 -25.768 1.00 88.06 102 LEU A O 1
ATOM 816 N N . LEU A 1 103 ? 5.685 5.369 -23.807 1.00 85.88 103 LEU A N 1
ATOM 817 C CA . LEU A 1 103 ? 6.954 4.906 -24.378 1.00 85.88 103 LEU A CA 1
ATOM 818 C C . LEU A 1 103 ? 6.788 3.575 -25.115 1.00 85.88 103 LEU A C 1
ATOM 820 O O . LEU A 1 103 ? 7.313 3.415 -26.212 1.00 85.88 103 LEU A O 1
ATOM 824 N N . SER A 1 104 ? 6.017 2.651 -24.539 1.00 82.69 104 SER A N 1
ATOM 825 C CA . SER A 1 104 ? 5.722 1.357 -25.164 1.00 82.69 104 SER A CA 1
ATOM 826 C C . SER A 1 104 ? 4.905 1.519 -26.449 1.00 82.69 104 SER A C 1
ATOM 828 O O . SER A 1 104 ? 5.178 0.847 -27.437 1.00 82.69 104 SER A O 1
ATOM 830 N N . PHE A 1 105 ? 3.936 2.439 -26.462 1.00 84.00 105 PHE A N 1
ATOM 831 C CA . PHE A 1 105 ? 3.138 2.752 -27.647 1.00 84.00 105 PHE A CA 1
ATOM 832 C C . PHE A 1 105 ? 4.000 3.338 -28.774 1.00 84.00 105 PHE A C 1
ATOM 834 O O . PHE A 1 105 ? 3.968 2.823 -29.887 1.00 84.00 105 PHE A O 1
ATOM 841 N N . PHE A 1 106 ? 4.835 4.342 -28.477 1.00 82.00 106 PHE A N 1
ATOM 842 C CA . PHE A 1 106 ? 5.750 4.929 -29.466 1.00 82.00 106 PHE A CA 1
ATOM 843 C C . PHE A 1 106 ? 6.781 3.926 -29.997 1.00 82.00 106 PHE A C 1
ATOM 845 O O . PHE A 1 106 ? 7.141 3.984 -31.169 1.00 82.00 106 PHE A O 1
ATOM 852 N N . ALA A 1 107 ? 7.246 3.001 -29.155 1.00 78.75 107 ALA A N 1
ATOM 853 C CA . ALA A 1 107 ? 8.153 1.932 -29.566 1.00 78.75 107 ALA A CA 1
ATOM 854 C C . ALA A 1 107 ? 7.492 0.883 -30.479 1.00 78.75 107 ALA A C 1
ATOM 856 O O . ALA A 1 107 ? 8.201 0.206 -31.210 1.00 78.75 107 ALA A O 1
ATOM 857 N N . MET A 1 108 ? 6.162 0.734 -30.441 1.00 77.19 108 MET A N 1
ATOM 858 C CA . MET A 1 108 ? 5.419 -0.194 -31.304 1.00 77.19 108 MET A CA 1
ATOM 859 C C . MET A 1 108 ? 5.019 0.436 -32.648 1.00 77.19 108 MET A C 1
ATOM 861 O O . MET A 1 108 ? 4.769 -0.284 -33.611 1.00 77.19 108 MET A O 1
ATOM 865 N N . THR A 1 109 ? 4.920 1.767 -32.713 1.00 74.88 109 THR A N 1
ATOM 866 C CA . THR A 1 109 ? 4.526 2.507 -33.926 1.00 74.88 109 THR A CA 1
ATOM 867 C C . THR A 1 109 ? 5.692 2.918 -34.829 1.00 74.88 109 THR A C 1
ATOM 869 O O . THR A 1 109 ? 5.435 3.360 -35.947 1.00 74.88 109 THR A O 1
ATOM 872 N N . ASN A 1 110 ? 6.933 2.820 -34.343 1.00 61.09 110 ASN A N 1
ATOM 873 C CA . ASN A 1 110 ? 8.168 3.085 -35.096 1.00 61.09 110 ASN A CA 1
ATOM 874 C C . ASN A 1 110 ? 8.796 1.777 -35.580 1.00 61.09 110 ASN A C 1
ATOM 876 O O . ASN A 1 110 ? 9.390 1.799 -36.679 1.00 61.09 110 ASN A O 1
#

pLDDT: mean 88.53, std 5.66, range [61.09, 95.38]

Radius of gyration: 18.64 Å; chains: 1; bounding box: 44×26×55 Å

Organism: Carnobacterium divergens (NCBI:txid2748)